Protein AF-A0A0M4GCL6-F1 (afdb_monomer_lite)

Structure (mmCIF, N/CA/C/O backbone):
data_AF-A0A0M4GCL6-F1
#
_entry.id   AF-A0A0M4GCL6-F1
#
loop_
_atom_site.group_PDB
_atom_site.id
_atom_site.type_symbol
_atom_site.label_atom_id
_atom_site.label_alt_id
_atom_site.label_comp_id
_atom_site.label_asym_id
_atom_site.label_entity_id
_atom_site.label_seq_id
_atom_site.pdbx_PDB_ins_code
_atom_site.Cartn_x
_atom_site.Cartn_y
_atom_site.Cartn_z
_atom_site.occupancy
_atom_site.B_iso_or_equiv
_atom_site.auth_seq_id
_atom_site.auth_comp_id
_atom_site.auth_asym_id
_atom_site.auth_atom_id
_atom_site.pdbx_PDB_model_num
ATOM 1 N N . MET A 1 1 ? 27.236 7.161 -42.965 1.00 60.97 1 MET A N 1
ATOM 2 C CA . MET A 1 1 ? 27.183 7.813 -41.631 1.00 60.97 1 MET A CA 1
ATOM 3 C C . MET A 1 1 ? 28.553 8.364 -41.264 1.00 60.97 1 MET A C 1
ATOM 5 O O . MET A 1 1 ? 29.516 7.602 -41.295 1.00 60.97 1 MET A O 1
ATOM 9 N N . LYS A 1 2 ? 28.649 9.659 -40.927 1.00 72.62 2 LYS A N 1
ATOM 10 C CA . LYS A 1 2 ? 29.895 10.272 -40.429 1.00 72.62 2 LYS A CA 1
ATOM 11 C C . LYS A 1 2 ? 30.319 9.579 -39.122 1.00 72.62 2 LYS A C 1
ATOM 13 O O . LYS A 1 2 ? 29.456 9.146 -38.360 1.00 72.62 2 LYS A O 1
ATOM 18 N N . ARG A 1 3 ? 31.630 9.441 -38.869 1.00 73.75 3 ARG A N 1
ATOM 19 C CA . ARG A 1 3 ? 32.168 8.749 -37.673 1.00 73.75 3 ARG A CA 1
ATOM 20 C C . ARG A 1 3 ? 31.562 9.296 -36.374 1.00 73.75 3 ARG A C 1
ATOM 22 O O 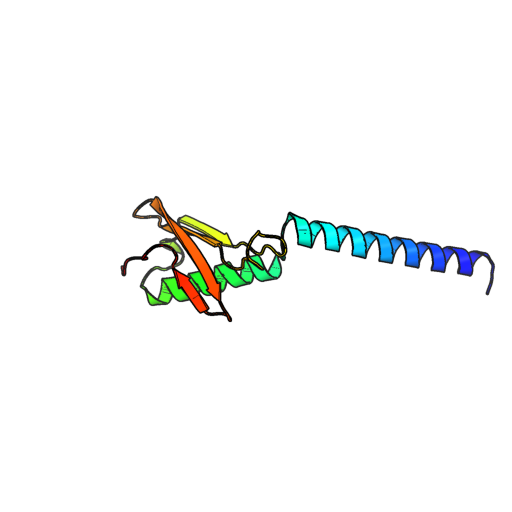. ARG A 1 3 ? 31.171 8.520 -35.515 1.00 73.75 3 ARG A O 1
ATOM 29 N N . THR A 1 4 ? 31.369 10.610 -36.299 1.00 75.44 4 THR A N 1
ATOM 30 C CA . THR A 1 4 ? 30.718 11.314 -35.183 1.00 75.44 4 THR A CA 1
ATOM 31 C C . THR A 1 4 ? 29.290 10.833 -34.901 1.00 75.44 4 THR A C 1
ATOM 33 O O . THR A 1 4 ? 28.931 10.630 -33.746 1.00 75.44 4 THR A O 1
ATOM 36 N N . SER A 1 5 ? 28.490 10.555 -35.933 1.00 78.06 5 SER A N 1
ATOM 37 C CA . SER A 1 5 ? 27.120 10.047 -35.775 1.00 78.06 5 SER A CA 1
ATOM 38 C C . SER A 1 5 ? 27.074 8.620 -35.216 1.00 78.06 5 SER A C 1
ATOM 40 O O . SER A 1 5 ? 26.125 8.273 -34.522 1.00 78.06 5 SER A O 1
ATOM 42 N N . LYS A 1 6 ? 28.095 7.791 -35.488 1.00 82.00 6 LYS A N 1
ATOM 43 C CA . LYS A 1 6 ? 28.184 6.428 -34.932 1.00 82.00 6 LYS A CA 1
ATOM 44 C C . LYS A 1 6 ? 28.443 6.455 -33.424 1.00 82.00 6 LYS A C 1
ATOM 46 O O . LYS A 1 6 ? 27.795 5.717 -32.690 1.00 82.00 6 LYS A O 1
ATOM 51 N N . TYR A 1 7 ? 29.335 7.335 -32.966 1.00 86.25 7 TYR A N 1
ATOM 52 C CA . TYR A 1 7 ? 29.619 7.500 -31.537 1.00 86.25 7 TYR A CA 1
ATOM 53 C C . TYR A 1 7 ? 28.421 8.066 -30.766 1.00 86.25 7 TYR A C 1
ATOM 55 O O . TYR A 1 7 ? 28.156 7.615 -29.658 1.00 86.25 7 TYR A O 1
ATOM 63 N N . LEU A 1 8 ? 27.653 8.985 -31.365 1.00 88.38 8 LEU A N 1
ATOM 64 C CA . LEU A 1 8 ? 26.437 9.525 -30.749 1.00 88.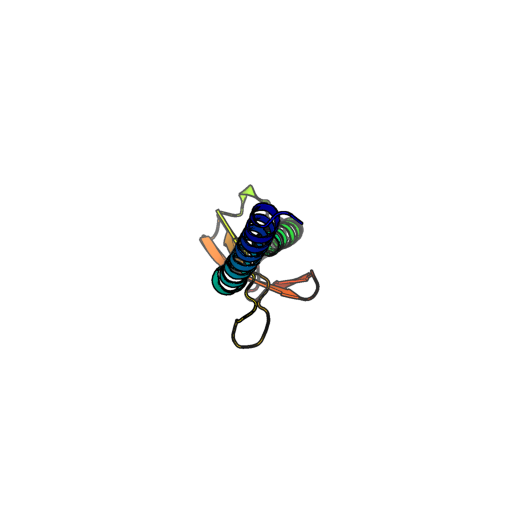38 8 LEU A CA 1
ATOM 65 C C . LEU A 1 8 ? 25.369 8.440 -30.523 1.00 88.38 8 LEU A C 1
ATOM 67 O O . LEU A 1 8 ? 24.777 8.368 -29.452 1.00 88.38 8 LEU A O 1
ATOM 71 N N . ILE A 1 9 ? 25.142 7.573 -31.515 1.00 89.31 9 ILE A N 1
ATOM 72 C CA . ILE A 1 9 ? 24.173 6.471 -31.398 1.00 89.31 9 ILE A CA 1
ATOM 73 C C . ILE A 1 9 ? 24.627 5.462 -30.341 1.00 89.31 9 ILE A C 1
ATOM 75 O O . ILE A 1 9 ? 23.816 5.022 -29.530 1.00 89.31 9 ILE A O 1
ATOM 79 N N . LEU A 1 10 ? 25.922 5.133 -30.309 1.00 90.50 10 LEU A N 1
ATOM 80 C CA . LEU A 1 10 ? 26.477 4.251 -29.285 1.00 90.50 10 LEU A CA 1
ATOM 81 C C . LEU A 1 10 ? 26.299 4.842 -27.877 1.00 90.50 10 LEU A C 1
ATOM 83 O O . LEU A 1 10 ? 25.876 4.133 -26.970 1.00 90.50 10 LEU A O 1
ATOM 87 N N . LEU A 1 11 ? 26.552 6.143 -27.709 1.00 90.06 11 LEU A N 1
ATOM 88 C CA . LEU A 1 11 ? 26.344 6.845 -26.442 1.00 90.06 11 LEU A CA 1
ATOM 89 C C . LEU A 1 11 ? 24.875 6.781 -25.999 1.00 90.06 11 LEU A C 1
ATOM 91 O O . LEU A 1 11 ? 24.597 6.459 -24.846 1.00 90.06 11 LEU A O 1
ATOM 95 N N . LEU A 1 12 ? 23.933 7.034 -26.912 1.00 90.56 12 LEU A N 1
ATOM 96 C CA . LEU A 1 12 ? 22.501 6.943 -26.618 1.00 90.56 12 LEU A CA 1
ATOM 97 C C . LEU A 1 12 ? 22.097 5.526 -26.190 1.00 90.56 12 LEU A C 1
ATOM 99 O O . LEU A 1 12 ? 21.371 5.379 -25.211 1.00 90.56 12 LEU A O 1
ATOM 103 N N . LEU A 1 13 ? 22.602 4.486 -26.858 1.00 90.88 13 LEU A N 1
ATOM 104 C CA . LEU A 1 13 ? 22.333 3.090 -26.490 1.00 90.88 13 LEU A CA 1
ATOM 105 C C . LEU A 1 13 ? 22.875 2.733 -25.101 1.00 90.88 13 LEU A C 1
ATOM 107 O O . LEU A 1 13 ? 22.195 2.041 -24.341 1.00 90.88 13 LEU A O 1
ATOM 111 N N . ILE A 1 14 ? 24.062 3.236 -24.747 1.00 90.56 14 ILE A N 1
ATOM 112 C CA . ILE A 1 14 ? 24.646 3.044 -23.413 1.00 90.56 14 ILE A CA 1
ATOM 113 C C . ILE A 1 14 ? 23.774 3.733 -22.358 1.00 90.56 14 ILE A C 1
ATOM 115 O O . ILE A 1 14 ? 23.411 3.103 -21.369 1.00 90.56 14 ILE A O 1
ATOM 119 N N . ILE A 1 15 ? 23.369 4.987 -22.589 1.00 91.31 15 ILE A N 1
ATOM 120 C CA . ILE A 1 15 ? 22.504 5.734 -21.661 1.00 91.31 15 ILE A CA 1
ATOM 121 C C . ILE A 1 15 ? 21.160 5.018 -21.465 1.00 91.31 15 ILE A C 1
ATOM 123 O O . ILE A 1 15 ? 20.710 4.860 -20.330 1.00 91.31 15 ILE A O 1
ATOM 127 N N . PHE A 1 16 ? 20.530 4.552 -22.548 1.00 85.81 16 PHE A N 1
ATOM 128 C CA . PHE A 1 16 ? 19.273 3.802 -22.468 1.00 85.81 16 PHE A CA 1
ATOM 129 C C . PHE A 1 16 ? 19.427 2.496 -21.679 1.00 85.81 16 PHE A C 1
ATOM 131 O O . PHE A 1 16 ? 18.594 2.202 -20.824 1.00 85.81 16 PHE A O 1
ATOM 138 N N . SER A 1 17 ? 20.508 1.751 -21.918 1.00 87.31 17 SER A N 1
ATOM 139 C CA . SER A 1 17 ? 20.791 0.491 -21.216 1.00 87.31 17 SER A CA 1
ATOM 140 C C . SER A 1 17 ? 21.027 0.711 -19.720 1.00 87.31 17 SER A C 1
ATOM 142 O O . SER A 1 17 ? 20.427 0.028 -18.893 1.00 87.31 17 SER A O 1
ATOM 144 N N . VAL A 1 18 ? 21.838 1.712 -19.360 1.00 86.94 18 VAL A N 1
ATOM 145 C CA . VAL A 1 18 ? 22.114 2.066 -17.958 1.00 86.94 18 VAL A CA 1
ATOM 146 C C . VAL A 1 18 ? 20.836 2.509 -17.250 1.00 86.94 18 VAL A C 1
ATOM 148 O O . VAL A 1 18 ? 20.570 2.071 -16.134 1.00 86.94 18 VAL A O 1
ATOM 151 N N . ARG A 1 19 ? 19.998 3.320 -17.904 1.00 84.12 19 ARG A N 1
ATOM 152 C CA . ARG A 1 19 ? 18.715 3.746 -17.335 1.00 84.12 19 ARG A CA 1
ATOM 153 C C . ARG A 1 19 ? 17.768 2.568 -17.099 1.00 84.12 19 ARG A C 1
ATOM 155 O O . ARG A 1 19 ? 17.127 2.516 -16.054 1.00 84.12 19 ARG A O 1
ATOM 162 N N . GLY A 1 20 ? 17.688 1.627 -18.041 1.00 77.44 20 GLY A N 1
ATOM 163 C CA . GLY A 1 20 ? 16.903 0.402 -17.873 1.00 77.44 20 GLY A CA 1
ATOM 164 C C . GLY A 1 20 ? 17.394 -0.446 -16.698 1.00 77.44 20 GLY A C 1
ATOM 165 O O . GLY A 1 20 ? 16.587 -0.928 -15.905 1.00 77.44 20 GLY A O 1
ATOM 166 N N . PHE A 1 21 ? 18.712 -0.565 -16.536 1.00 78.19 21 PHE A N 1
ATOM 167 C CA . PHE A 1 21 ? 19.324 -1.291 -15.424 1.00 78.19 21 PHE A CA 1
ATOM 168 C C . PHE A 1 21 ? 19.039 -0.640 -14.061 1.00 78.19 21 PHE A C 1
ATOM 170 O O . PHE A 1 21 ? 18.611 -1.332 -13.143 1.00 78.19 21 PHE A O 1
ATOM 177 N N . ILE A 1 22 ? 19.188 0.686 -13.941 1.00 79.69 22 ILE A N 1
ATOM 178 C CA . ILE A 1 22 ? 18.879 1.422 -12.699 1.00 79.69 22 ILE A CA 1
ATOM 179 C C . ILE A 1 22 ? 17.414 1.230 -12.306 1.00 79.69 22 ILE A C 1
ATOM 181 O O . ILE A 1 22 ? 17.136 0.884 -11.164 1.00 79.69 22 ILE A O 1
ATOM 185 N N . LEU A 1 23 ? 16.487 1.380 -13.258 1.00 73.06 23 LEU A N 1
ATOM 186 C CA . LEU A 1 23 ? 15.067 1.140 -12.998 1.00 73.06 23 LEU A CA 1
ATOM 187 C C . LEU A 1 23 ? 14.822 -0.294 -12.523 1.00 73.06 23 LEU A C 1
ATOM 189 O O . LEU A 1 23 ? 14.038 -0.504 -11.609 1.00 73.06 23 LEU A O 1
ATOM 193 N N . SER A 1 24 ? 15.502 -1.276 -13.117 1.00 71.50 24 SER A N 1
ATOM 194 C CA . SER A 1 24 ? 15.365 -2.685 -12.728 1.00 71.50 24 SER A CA 1
ATOM 195 C C . SER A 1 24 ? 15.791 -2.911 -11.274 1.00 71.50 24 SER A C 1
ATOM 197 O O . SER A 1 24 ? 15.054 -3.538 -10.522 1.00 71.50 24 SER A O 1
ATOM 199 N N . ILE A 1 25 ? 16.922 -2.325 -10.866 1.00 72.94 25 ILE A N 1
ATOM 200 C CA . ILE A 1 25 ? 17.393 -2.348 -9.475 1.00 72.94 25 ILE A CA 1
ATOM 201 C C . ILE A 1 25 ? 16.391 -1.642 -8.556 1.00 72.94 25 ILE A C 1
ATOM 203 O O . ILE A 1 25 ? 16.013 -2.192 -7.528 1.00 72.94 25 ILE A O 1
ATOM 207 N N . GLU A 1 26 ? 15.913 -0.449 -8.914 1.00 67.31 26 GLU A N 1
ATOM 208 C CA . GLU A 1 26 ? 14.914 0.260 -8.105 1.00 67.31 26 GLU A CA 1
ATOM 209 C C . GLU A 1 26 ? 13.636 -0.569 -7.920 1.00 67.31 26 GLU A C 1
ATOM 211 O O . GLU A 1 26 ? 13.133 -0.670 -6.805 1.00 67.31 26 GLU A O 1
ATOM 216 N N . TYR A 1 27 ? 13.145 -1.226 -8.974 1.00 68.06 27 TYR A N 1
ATOM 217 C CA . TYR A 1 27 ? 11.991 -2.122 -8.884 1.00 68.06 27 TYR A CA 1
ATOM 218 C C . TYR A 1 27 ? 12.247 -3.343 -7.998 1.00 68.06 27 TYR A C 1
ATOM 220 O O . TYR A 1 27 ? 11.329 -3.808 -7.321 1.00 68.06 27 TYR A O 1
ATOM 228 N N . GLU A 1 28 ? 13.469 -3.868 -8.010 1.00 66.75 28 GLU A N 1
ATOM 229 C CA . GLU A 1 28 ? 13.856 -5.044 -7.235 1.00 66.75 28 GLU A CA 1
ATOM 230 C C . GLU A 1 28 ? 14.024 -4.728 -5.741 1.00 66.75 28 GLU A C 1
ATOM 232 O O . GLU A 1 28 ? 13.572 -5.505 -4.903 1.00 66.75 28 GLU A O 1
ATOM 237 N N . PHE A 1 29 ? 14.604 -3.571 -5.399 1.00 64.88 29 PHE A N 1
ATOM 238 C CA . PHE A 1 29 ? 14.880 -3.184 -4.008 1.00 64.88 29 PHE A CA 1
ATOM 239 C C . PHE A 1 29 ? 13.780 -2.333 -3.358 1.00 64.88 29 PHE A C 1
ATOM 241 O O . PHE A 1 29 ? 13.543 -2.457 -2.157 1.00 64.88 29 PHE A O 1
ATOM 248 N N . HIS A 1 30 ? 13.108 -1.467 -4.120 1.00 67.06 30 HIS A N 1
ATOM 249 C CA . HIS A 1 30 ? 12.102 -0.523 -3.610 1.00 67.06 30 HIS A CA 1
ATOM 250 C C . HIS A 1 30 ? 10.675 -0.842 -4.063 1.00 67.06 30 HIS A C 1
ATOM 252 O O . HIS A 1 30 ? 9.726 -0.195 -3.612 1.00 67.06 30 HIS A O 1
ATOM 258 N N . GLY A 1 31 ? 10.504 -1.852 -4.916 1.00 75.12 31 GLY A N 1
ATOM 259 C CA . GLY A 1 31 ? 9.200 -2.236 -5.430 1.00 75.12 31 GLY A CA 1
ATOM 260 C C . GLY A 1 31 ? 8.692 -1.326 -6.543 1.00 75.12 31 GLY A C 1
ATOM 261 O O . GLY A 1 31 ? 9.387 -0.454 -7.058 1.00 75.12 31 GLY A O 1
ATOM 262 N N . ASN A 1 32 ? 7.437 -1.534 -6.943 1.00 82.69 32 ASN A N 1
ATOM 263 C CA . ASN A 1 32 ? 6.787 -0.690 -7.940 1.00 82.69 32 ASN A CA 1
ATOM 264 C C . ASN A 1 32 ? 6.021 0.453 -7.246 1.00 82.69 32 ASN A C 1
ATOM 266 O O . ASN A 1 32 ? 4.966 0.183 -6.668 1.00 82.69 32 ASN A O 1
ATOM 270 N N . PRO A 1 33 ? 6.463 1.724 -7.342 1.00 82.94 33 PRO A N 1
ATOM 271 C CA . PRO A 1 33 ? 5.834 2.838 -6.626 1.00 82.94 33 PRO A CA 1
ATOM 272 C C . PRO A 1 33 ? 4.387 3.087 -7.062 1.00 82.94 33 PRO A C 1
ATOM 274 O O . PRO A 1 33 ? 3.557 3.507 -6.259 1.00 82.94 33 PRO A O 1
ATOM 277 N N . LYS A 1 34 ? 4.058 2.801 -8.329 1.00 86.38 34 LYS A N 1
ATOM 278 C CA . LYS A 1 34 ? 2.682 2.897 -8.821 1.00 86.38 34 LYS A CA 1
ATOM 279 C C . LYS A 1 34 ? 1.800 1.846 -8.152 1.00 86.38 34 LYS A C 1
ATOM 281 O O . LYS A 1 34 ? 0.698 2.170 -7.733 1.00 86.38 34 LYS A O 1
ATOM 286 N N . LYS A 1 35 ? 2.301 0.615 -8.025 1.00 88.00 35 LYS A N 1
ATOM 287 C CA . LYS A 1 35 ? 1.580 -0.461 -7.337 1.00 88.00 35 LYS A CA 1
ATOM 288 C C . LYS A 1 35 ? 1.462 -0.203 -5.840 1.00 88.00 35 LYS A C 1
ATOM 290 O O . LYS A 1 35 ? 0.397 -0.419 -5.298 1.00 88.00 35 LYS A O 1
ATOM 295 N N . ILE A 1 36 ? 2.502 0.321 -5.194 1.00 90.31 36 ILE A N 1
ATOM 296 C CA . ILE A 1 36 ? 2.455 0.706 -3.775 1.00 90.31 36 ILE A CA 1
ATOM 297 C C . ILE A 1 36 ? 1.317 1.704 -3.513 1.00 90.31 36 ILE A C 1
ATOM 299 O O . ILE A 1 36 ? 0.499 1.486 -2.626 1.00 90.31 36 ILE A O 1
ATOM 303 N N . LYS A 1 37 ? 1.191 2.753 -4.332 1.00 91.75 37 LYS A N 1
ATOM 304 C CA . LYS A 1 37 ? 0.067 3.695 -4.201 1.00 91.75 37 LYS A CA 1
ATOM 305 C C . LYS A 1 37 ? -1.284 3.052 -4.500 1.00 91.75 37 LYS A C 1
ATOM 307 O O . LYS A 1 37 ? -2.248 3.293 -3.787 1.00 91.75 37 LYS A O 1
ATOM 312 N N . GLU A 1 38 ? -1.342 2.210 -5.529 1.00 92.81 38 GLU A N 1
ATOM 313 C CA . GLU A 1 38 ? -2.550 1.456 -5.875 1.00 92.81 38 GLU A CA 1
ATOM 314 C C . GLU A 1 38 ? -3.010 0.576 -4.700 1.00 92.81 38 GLU A C 1
ATOM 316 O O . GLU A 1 38 ? -4.205 0.531 -4.419 1.00 92.81 38 GLU A O 1
ATOM 321 N N . SER A 1 39 ? -2.089 -0.055 -3.957 1.00 93.62 39 SER A N 1
ATOM 322 C CA . SER A 1 39 ? -2.470 -0.826 -2.768 1.00 93.62 39 SER A CA 1
ATOM 323 C C . SER A 1 39 ? -3.055 0.026 -1.655 1.00 93.62 39 SER A C 1
ATOM 325 O O . SER A 1 39 ? -4.048 -0.369 -1.049 1.00 93.62 39 SER A O 1
ATOM 327 N N . GLU A 1 40 ? -2.474 1.201 -1.415 1.00 94.88 40 GLU A N 1
ATOM 328 C CA . GLU A 1 40 ? -2.953 2.121 -0.383 1.00 94.88 40 GLU A CA 1
ATOM 329 C C . GLU A 1 40 ? -4.367 2.612 -0.708 1.00 94.88 40 GLU A C 1
ATOM 331 O O . GLU A 1 40 ? -5.234 2.621 0.160 1.00 94.88 40 GLU A O 1
ATOM 336 N N . GLU A 1 41 ? -4.629 2.968 -1.967 1.00 95.25 41 GLU A N 1
ATOM 337 C CA . GLU A 1 41 ? -5.952 3.412 -2.416 1.00 95.25 41 GLU A CA 1
ATOM 338 C C . GLU A 1 41 ? -7.012 2.311 -2.301 1.00 95.25 41 GLU A C 1
ATOM 340 O O . GLU A 1 41 ? -8.121 2.581 -1.835 1.00 95.25 41 GLU A O 1
ATOM 345 N N . ILE A 1 42 ? -6.672 1.072 -2.677 1.00 95.31 42 ILE A N 1
ATOM 346 C CA . ILE A 1 42 ? -7.576 -0.078 -2.535 1.00 95.31 42 ILE A CA 1
ATOM 347 C C . ILE A 1 42 ? -7.899 -0.320 -1.058 1.00 95.31 42 ILE A C 1
ATOM 349 O O . ILE A 1 42 ? -9.065 -0.498 -0.710 1.00 95.31 42 ILE A O 1
ATOM 353 N N . MET A 1 43 ? -6.889 -0.289 -0.187 1.00 95.38 43 MET A N 1
ATOM 354 C CA . MET A 1 43 ? -7.094 -0.492 1.245 1.00 95.38 43 MET A CA 1
ATOM 355 C C . MET A 1 43 ? -7.931 0.626 1.868 1.00 95.38 43 MET A C 1
ATOM 357 O O . MET A 1 43 ? -8.823 0.343 2.658 1.00 95.38 43 MET A O 1
ATOM 361 N N . ILE A 1 44 ? -7.709 1.887 1.485 1.00 95.25 44 ILE A N 1
ATOM 362 C CA . ILE A 1 44 ? -8.544 3.008 1.941 1.00 95.25 44 ILE A CA 1
ATOM 363 C C . ILE A 1 44 ? -10.002 2.789 1.530 1.00 95.25 44 ILE A C 1
ATOM 365 O O . ILE A 1 44 ? -10.890 2.928 2.361 1.00 95.25 44 ILE A O 1
ATOM 369 N N . SER A 1 45 ? -10.256 2.389 0.280 1.00 95.50 45 SER A N 1
ATOM 370 C CA . SER A 1 45 ? -11.622 2.100 -0.173 1.00 95.50 45 SER A CA 1
ATOM 371 C C . SER A 1 45 ? -12.263 0.933 0.587 1.00 95.50 45 SER A C 1
ATOM 373 O O . SER A 1 45 ? -13.481 0.915 0.759 1.00 95.50 45 SER A O 1
ATOM 375 N N . HIS A 1 46 ? -11.469 -0.051 1.011 1.00 95.06 46 HIS A N 1
ATOM 376 C CA . HIS A 1 46 ? -11.934 -1.163 1.839 1.00 95.06 46 HIS A CA 1
ATOM 377 C C . HIS A 1 46 ? -12.262 -0.707 3.264 1.00 95.06 46 HIS A C 1
ATOM 379 O O . HIS A 1 46 ? -13.320 -1.045 3.788 1.00 95.06 46 HIS A O 1
ATOM 385 N N . LEU A 1 47 ? -11.413 0.128 3.863 1.00 94.56 47 LEU A N 1
ATOM 386 C CA . LEU A 1 47 ? -11.649 0.736 5.175 1.00 94.56 47 LEU A CA 1
ATOM 387 C C . LEU A 1 47 ? -12.881 1.646 5.185 1.00 94.56 47 LEU A C 1
ATOM 389 O O . LEU A 1 47 ? -13.679 1.563 6.119 1.00 94.56 47 LEU A O 1
ATOM 393 N N . ASP A 1 48 ? -13.099 2.417 4.116 1.00 95.06 48 ASP A N 1
ATOM 394 C CA . ASP A 1 48 ? -14.306 3.232 3.945 1.00 95.06 48 ASP A CA 1
ATOM 395 C C . ASP A 1 48 ? -15.570 2.349 3.999 1.00 95.06 48 ASP A C 1
ATOM 397 O O . ASP A 1 48 ? -16.575 2.734 4.596 1.00 95.06 48 ASP A O 1
ATOM 401 N N . SER A 1 49 ? -15.519 1.128 3.444 1.00 94.31 49 SER A N 1
ATOM 402 C CA . SER A 1 49 ? -16.638 0.173 3.513 1.00 94.31 49 SER A CA 1
ATOM 403 C C . SER A 1 49 ? -16.890 -0.390 4.919 1.00 94.31 49 SER A C 1
ATOM 405 O O . SER A 1 49 ? -18.012 -0.800 5.210 1.00 94.31 49 SER A O 1
ATOM 407 N N . LYS A 1 50 ? -15.879 -0.348 5.798 1.00 93.00 50 LYS A N 1
ATOM 408 C CA . LYS A 1 50 ? -15.959 -0.696 7.228 1.00 93.00 50 LYS A CA 1
ATOM 409 C C . LYS A 1 50 ? -16.276 0.505 8.132 1.00 93.00 50 LYS A C 1
ATOM 411 O O . LYS A 1 50 ? -16.280 0.373 9.353 1.00 93.00 50 LYS A O 1
ATOM 416 N N . GLY A 1 51 ? -16.531 1.679 7.548 1.00 94.88 51 GLY A N 1
ATOM 417 C CA . GLY A 1 51 ? -16.871 2.902 8.279 1.00 94.88 51 GLY A CA 1
ATOM 418 C C . GLY A 1 51 ? -15.675 3.745 8.734 1.00 94.88 51 GLY A C 1
ATOM 419 O O . GLY A 1 51 ? -15.881 4.782 9.368 1.00 94.88 51 GLY A O 1
ATOM 420 N N . TYR A 1 52 ? -14.442 3.358 8.396 1.00 94.69 52 TYR A N 1
ATOM 421 C CA . TYR A 1 52 ? -13.248 4.158 8.675 1.00 94.69 52 TYR A CA 1
ATOM 422 C C . TYR A 1 52 ? -12.950 5.089 7.510 1.00 94.69 52 TYR A C 1
ATOM 424 O O . TYR A 1 52 ? -12.642 4.636 6.413 1.00 94.69 52 TYR A O 1
ATOM 432 N N . GLY A 1 53 ? -12.973 6.394 7.761 1.00 93.88 53 GLY A N 1
ATOM 433 C CA . GLY A 1 53 ? -12.534 7.377 6.779 1.00 93.88 53 GLY A CA 1
ATOM 434 C C . GLY A 1 53 ? -11.022 7.591 6.821 1.00 93.88 53 GLY A C 1
ATOM 435 O O . GLY A 1 53 ? -10.344 7.269 7.795 1.00 9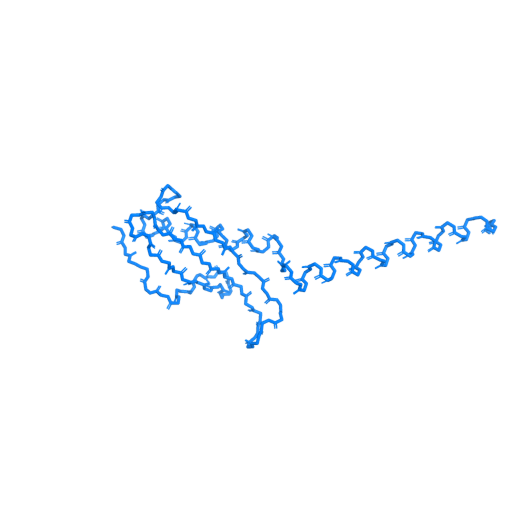3.88 53 GLY A O 1
ATOM 436 N N . ARG A 1 54 ? -10.478 8.283 5.813 1.00 92.69 54 ARG A N 1
ATOM 437 C CA . ARG A 1 54 ? -9.056 8.698 5.795 1.00 92.69 54 ARG A CA 1
ATOM 438 C C . ARG A 1 54 ? -8.587 9.424 7.064 1.00 92.69 54 ARG A C 1
ATOM 440 O O . ARG A 1 54 ? -7.413 9.344 7.398 1.00 92.69 54 ARG A O 1
ATOM 447 N N . GLY A 1 55 ? -9.474 10.152 7.747 1.00 93.81 55 GLY A N 1
ATOM 448 C CA . GLY A 1 55 ? -9.147 10.862 8.991 1.00 93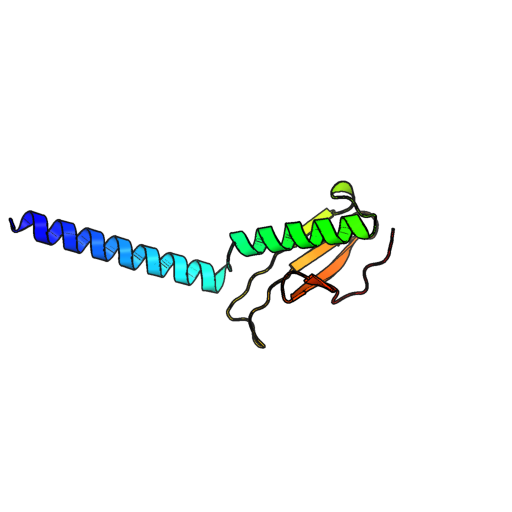.81 55 GLY A CA 1
ATOM 449 C C . GLY A 1 55 ? -8.916 9.949 10.201 1.00 93.81 55 GLY A C 1
ATOM 450 O O . GLY A 1 55 ? -8.279 10.382 11.164 1.00 93.81 55 GLY A O 1
ATOM 451 N N . ASP A 1 56 ? -9.400 8.707 10.129 1.00 94.44 56 ASP A N 1
ATOM 452 C CA . ASP A 1 56 ? -9.243 7.674 11.156 1.00 94.44 56 ASP A CA 1
ATOM 453 C C . ASP A 1 56 ? -7.947 6.870 10.966 1.00 94.44 56 ASP A C 1
ATOM 455 O O . ASP A 1 56 ? -7.545 6.114 11.846 1.00 94.44 56 ASP A O 1
ATOM 459 N N . ILE A 1 57 ? -7.268 7.038 9.829 1.00 95.12 57 ILE A N 1
ATOM 460 C CA . ILE A 1 57 ? -6.020 6.352 9.502 1.00 95.12 57 ILE A CA 1
ATOM 461 C C . ILE A 1 57 ? -4.859 7.266 9.891 1.00 95.12 57 ILE A C 1
ATOM 463 O O . ILE A 1 57 ? -4.691 8.355 9.341 1.00 95.12 57 ILE A O 1
ATOM 467 N N . LEU A 1 58 ? -4.036 6.824 10.839 1.00 95.50 58 LEU A N 1
ATOM 468 C CA . LEU A 1 58 ? -2.840 7.554 11.252 1.00 95.50 58 LEU A CA 1
ATOM 469 C C . LEU A 1 58 ? -1.737 7.455 10.194 1.00 95.50 58 LEU A C 1
ATOM 471 O O . LEU A 1 58 ? -1.087 8.446 9.864 1.00 95.50 58 LEU A O 1
ATOM 475 N N . ALA A 1 59 ? -1.515 6.247 9.683 1.00 95.25 59 ALA A N 1
ATOM 476 C CA . ALA A 1 59 ? -0.519 5.964 8.663 1.00 95.25 59 ALA A CA 1
ATOM 477 C C . ALA A 1 59 ? -0.965 4.771 7.820 1.00 95.25 59 ALA A C 1
ATOM 479 O O . ALA A 1 59 ? -1.569 3.838 8.338 1.00 95.25 59 ALA A O 1
ATOM 480 N N . ILE A 1 60 ? -0.626 4.785 6.536 1.00 95.25 60 ILE A N 1
ATOM 481 C CA . ILE A 1 60 ? -0.768 3.647 5.632 1.00 95.25 60 ILE A CA 1
ATOM 482 C C . ILE A 1 60 ? 0.495 3.550 4.782 1.00 95.25 60 ILE A C 1
ATOM 484 O O . ILE A 1 60 ? 1.052 4.571 4.377 1.00 95.25 60 ILE A O 1
ATOM 488 N N . LYS A 1 61 ? 0.972 2.329 4.560 1.00 93.62 61 LYS A N 1
ATOM 489 C CA . LYS A 1 61 ? 2.167 2.053 3.772 1.00 93.62 61 LYS A CA 1
ATOM 490 C C . LYS A 1 61 ? 1.936 0.833 2.896 1.00 93.62 61 LYS A C 1
ATOM 492 O O . LYS A 1 61 ? 1.880 -0.293 3.386 1.00 93.62 61 LYS A O 1
ATOM 497 N N . GLY A 1 62 ? 1.839 1.062 1.594 1.00 90.50 62 GLY A N 1
ATOM 498 C CA . GLY A 1 62 ? 1.781 -0.002 0.604 1.00 90.50 62 GLY A CA 1
ATOM 499 C C . GLY A 1 62 ? 3.139 -0.675 0.419 1.00 90.50 62 GLY A C 1
ATOM 500 O O . GLY A 1 62 ? 4.206 -0.075 0.586 1.00 90.50 62 GLY A O 1
ATOM 501 N N . ILE A 1 63 ? 3.103 -1.946 0.048 1.00 88.31 63 ILE A N 1
ATOM 502 C CA . ILE A 1 63 ? 4.270 -2.767 -0.246 1.00 88.31 63 ILE A CA 1
ATOM 503 C C . ILE A 1 63 ? 4.006 -3.511 -1.550 1.00 88.31 63 ILE A C 1
ATOM 505 O O . ILE A 1 63 ? 2.967 -4.140 -1.755 1.00 88.31 63 ILE A O 1
ATOM 509 N N . TYR A 1 64 ? 4.997 -3.465 -2.433 1.00 84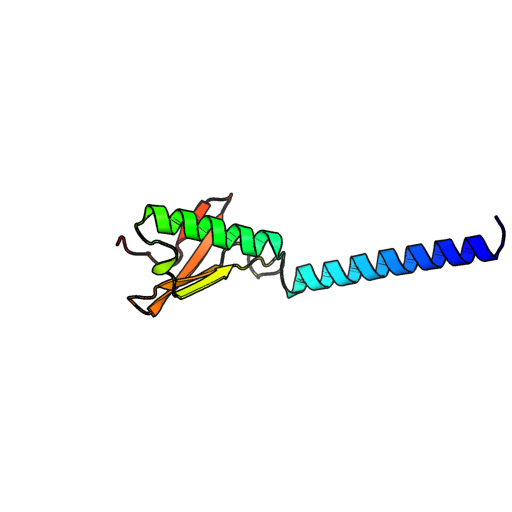.00 64 TYR A N 1
ATOM 510 C CA . TYR A 1 64 ? 5.027 -4.283 -3.631 1.00 84.00 64 TYR A CA 1
ATOM 511 C C . TYR A 1 64 ? 6.417 -4.889 -3.771 1.00 84.00 64 TYR A C 1
ATOM 513 O O . TYR A 1 64 ? 7.354 -4.184 -4.129 1.00 84.00 64 TYR A O 1
ATOM 521 N N . ASN A 1 65 ? 6.570 -6.179 -3.486 1.00 76.19 65 ASN A N 1
ATOM 522 C CA . ASN A 1 65 ? 7.857 -6.860 -3.560 1.00 76.19 65 ASN A CA 1
ATOM 523 C C . ASN A 1 65 ? 7.797 -8.049 -4.531 1.00 76.19 65 ASN A C 1
ATOM 525 O O . ASN A 1 65 ? 7.013 -8.982 -4.350 1.00 76.19 65 ASN A O 1
ATOM 529 N N . PHE A 1 66 ? 8.648 -8.015 -5.561 1.00 66.75 66 PHE A N 1
ATOM 530 C CA . PHE A 1 66 ? 8.775 -9.078 -6.559 1.00 66.75 66 PHE A CA 1
ATOM 531 C C . PHE A 1 66 ? 9.584 -10.289 -6.070 1.00 66.75 66 PHE A C 1
ATOM 533 O O . PHE A 1 66 ? 9.406 -11.377 -6.615 1.00 66.75 66 PHE A O 1
ATOM 540 N N . THR A 1 67 ? 10.461 -10.106 -5.080 1.00 65.88 67 THR A N 1
ATOM 541 C CA . THR A 1 67 ? 11.487 -11.075 -4.657 1.00 65.88 67 THR A CA 1
ATOM 542 C C . THR A 1 67 ? 11.244 -11.654 -3.263 1.00 65.88 67 THR A C 1
ATOM 544 O O . THR A 1 67 ? 12.090 -12.376 -2.736 1.00 65.88 67 THR A O 1
ATOM 547 N N . ALA A 1 68 ? 10.089 -11.374 -2.653 1.00 63.78 68 ALA A N 1
ATOM 548 C CA . ALA A 1 68 ? 9.758 -11.918 -1.343 1.00 63.78 68 ALA A CA 1
ATOM 549 C C . ALA A 1 68 ? 9.730 -13.469 -1.367 1.00 63.78 68 ALA A C 1
ATOM 551 O O . ALA A 1 68 ? 9.174 -14.066 -2.298 1.00 63.78 68 ALA A O 1
ATOM 552 N N . PRO A 1 69 ? 10.301 -14.148 -0.350 1.00 56.97 69 PRO A N 1
ATOM 553 C CA . PRO A 1 69 ? 10.198 -15.600 -0.225 1.00 56.97 69 PRO A CA 1
ATOM 554 C C . PRO A 1 69 ? 8.721 -16.011 -0.149 1.00 56.97 69 PRO A C 1
ATOM 556 O O . PRO A 1 69 ? 7.992 -15.519 0.710 1.00 56.97 69 PRO A O 1
ATOM 559 N N . GLY A 1 70 ? 8.274 -16.887 -1.053 1.00 62.38 70 GLY A N 1
ATOM 560 C CA . GLY A 1 70 ? 6.873 -17.333 -1.135 1.00 62.38 70 GLY A CA 1
ATOM 561 C C . GLY A 1 70 ? 6.041 -16.699 -2.258 1.00 62.38 70 GLY A C 1
ATOM 562 O O . GLY A 1 70 ? 4.916 -17.132 -2.480 1.00 62.38 70 GLY A O 1
ATOM 563 N N . GLY A 1 71 ? 6.591 -15.744 -3.017 1.00 65.56 71 GLY A N 1
ATOM 564 C CA . GLY A 1 71 ? 5.940 -15.166 -4.198 1.00 65.56 71 GLY A CA 1
ATOM 565 C C . GLY A 1 71 ? 5.848 -13.643 -4.153 1.00 65.56 71 GLY A C 1
ATOM 566 O O . GLY A 1 71 ? 6.338 -12.996 -3.231 1.00 65.56 71 GLY A O 1
ATOM 567 N N . ARG A 1 72 ? 5.227 -13.051 -5.182 1.00 70.31 72 ARG A N 1
ATOM 568 C CA . ARG A 1 72 ? 5.038 -11.594 -5.257 1.00 70.31 72 ARG A CA 1
ATOM 569 C C . ARG A 1 72 ? 4.153 -11.145 -4.094 1.00 70.31 72 ARG A C 1
ATOM 571 O O . ARG A 1 72 ? 2.976 -11.489 -4.075 1.00 70.31 72 ARG A O 1
ATOM 578 N N . LYS A 1 73 ? 4.701 -10.355 -3.170 1.00 76.75 73 LYS A N 1
ATOM 579 C CA . LYS A 1 73 ? 3.922 -9.730 -2.098 1.00 76.75 73 LYS A CA 1
ATOM 580 C C . LYS A 1 73 ? 3.370 -8.402 -2.587 1.00 76.75 73 LYS A C 1
ATOM 582 O O . LYS A 1 73 ? 4.133 -7.512 -2.963 1.00 76.75 73 LYS A O 1
ATOM 587 N N . TYR A 1 74 ? 2.051 -8.284 -2.585 1.00 89.62 74 TYR A N 1
ATOM 588 C CA . TYR A 1 74 ? 1.332 -7.058 -2.893 1.00 89.62 74 TYR A CA 1
ATOM 589 C C . TYR A 1 74 ? 0.359 -6.799 -1.751 1.00 89.62 74 TYR A C 1
ATOM 591 O O . TYR A 1 74 ? -0.398 -7.699 -1.419 1.00 89.62 74 TYR A O 1
ATOM 599 N N . GLY A 1 75 ? 0.404 -5.630 -1.121 1.00 92.50 75 GLY A N 1
ATOM 600 C CA . GLY A 1 75 ? -0.366 -5.370 0.093 1.00 92.50 75 GLY A CA 1
ATOM 601 C C . GLY A 1 75 ? 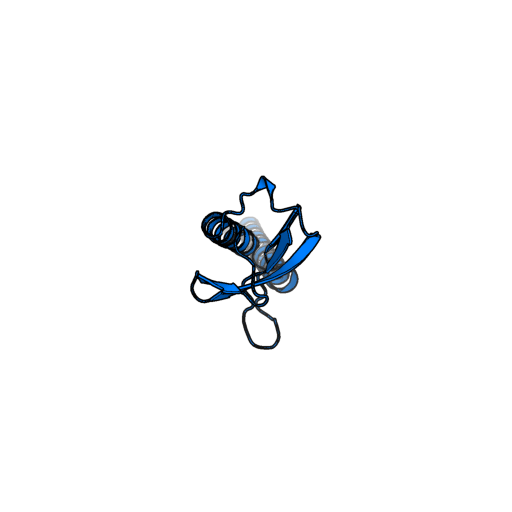0.208 -4.193 0.856 1.00 92.50 75 GLY A C 1
ATOM 602 O O . GLY A 1 75 ? 0.675 -3.237 0.241 1.00 92.50 75 GLY A O 1
ATOM 603 N N . GLY A 1 76 ? 0.231 -4.280 2.177 1.00 93.00 76 GLY A N 1
ATOM 604 C CA . GLY A 1 76 ? 0.844 -3.264 3.012 1.00 93.00 76 GLY A CA 1
ATOM 605 C C . GLY A 1 76 ? 0.400 -3.362 4.457 1.00 93.00 76 GLY A C 1
ATOM 606 O O . GLY A 1 76 ? -0.063 -4.401 4.921 1.00 93.00 76 GLY A O 1
ATOM 607 N N . SER A 1 77 ? 0.533 -2.246 5.154 1.00 94.62 77 SER A N 1
ATOM 608 C CA . SER A 1 77 ? 0.050 -2.106 6.517 1.00 94.62 77 SER A CA 1
ATOM 609 C C . SER A 1 77 ? -0.466 -0.709 6.794 1.00 94.62 77 SER A C 1
ATOM 611 O O . SER A 1 77 ? -0.173 0.243 6.061 1.00 94.62 77 SER A O 1
ATOM 613 N N . PHE A 1 78 ? -1.276 -0.584 7.836 1.00 95.81 78 PHE A N 1
ATOM 614 C CA . PHE A 1 78 ? -1.812 0.693 8.280 1.00 95.81 78 PHE A CA 1
ATOM 615 C C . PHE A 1 78 ? -1.983 0.718 9.798 1.00 95.81 78 PHE A C 1
ATOM 617 O O . PHE A 1 78 ? -1.926 -0.312 10.466 1.00 95.81 78 PHE A O 1
ATOM 624 N N . VAL A 1 79 ? -2.161 1.923 10.331 1.00 96.06 79 VAL A N 1
ATOM 625 C CA . VAL A 1 79 ? -2.390 2.171 11.753 1.00 96.06 79 VAL A CA 1
ATOM 626 C C . VAL A 1 79 ? -3.650 3.002 11.904 1.00 96.06 79 VAL A C 1
ATOM 628 O O . VAL A 1 79 ? -3.768 4.062 11.279 1.00 96.06 79 VAL A O 1
ATOM 631 N N . LEU A 1 80 ? -4.577 2.542 12.741 1.00 95.19 80 LEU A N 1
ATOM 632 C CA . LEU A 1 80 ? -5.759 3.321 13.102 1.00 95.19 80 LEU A CA 1
ATOM 633 C C . LEU A 1 80 ? -5.409 4.347 14.177 1.00 95.19 80 LEU A C 1
ATOM 635 O O . LEU A 1 80 ? -4.639 4.087 15.095 1.00 95.19 80 LEU A O 1
ATOM 639 N N . LYS A 1 81 ? -5.980 5.541 14.067 1.00 94.06 81 LYS A N 1
ATOM 640 C CA . LYS A 1 81 ? -5.680 6.673 14.944 1.00 94.06 81 LYS A CA 1
ATOM 641 C C . LYS A 1 81 ? -6.248 6.502 16.352 1.00 94.06 81 LYS A C 1
ATOM 643 O O . LYS A 1 81 ? -5.606 6.934 17.304 1.00 94.06 81 LYS A O 1
ATOM 648 N N . ASP A 1 82 ? -7.420 5.882 16.467 1.00 90.31 82 ASP A N 1
ATOM 649 C CA . ASP A 1 82 ? -8.130 5.743 17.742 1.00 90.31 82 ASP A CA 1
ATOM 650 C C . ASP A 1 82 ? -7.508 4.658 18.629 1.00 90.31 82 ASP A C 1
ATOM 652 O O . ASP A 1 82 ? -7.336 4.862 19.829 1.00 90.31 82 ASP A O 1
ATOM 656 N N . THR A 1 83 ? -7.140 3.520 18.035 1.00 90.56 83 THR A N 1
ATOM 657 C CA . THR A 1 83 ? -6.572 2.373 18.761 1.00 90.56 83 THR A CA 1
ATOM 658 C C . THR A 1 83 ? -5.046 2.371 18.770 1.00 90.56 83 THR A C 1
ATOM 660 O O . THR A 1 83 ? -4.444 1.759 19.648 1.00 90.56 83 THR A O 1
ATOM 663 N N . LEU A 1 84 ? -4.410 3.057 17.810 1.00 92.94 84 LEU A N 1
ATOM 664 C CA . LEU A 1 84 ? -2.976 2.946 17.507 1.00 92.94 84 LEU A CA 1
ATOM 665 C C . LEU A 1 84 ? -2.538 1.511 17.171 1.00 92.94 84 LEU A C 1
ATOM 667 O O . LEU A 1 84 ? -1.344 1.207 17.196 1.00 92.94 84 LEU A O 1
ATOM 671 N N . GLU A 1 85 ? -3.491 0.641 16.835 1.00 93.06 85 GLU A N 1
ATOM 672 C CA . GLU A 1 85 ? -3.217 -0.729 16.424 1.00 93.06 85 GLU A CA 1
ATOM 673 C C . GLU A 1 85 ? -2.704 -0.769 14.990 1.00 93.06 85 GLU A C 1
ATOM 675 O O . GLU A 1 85 ? -3.126 0.004 14.123 1.00 93.06 85 GLU A O 1
ATOM 680 N N . TYR A 1 86 ? -1.761 -1.678 14.775 1.00 93.88 86 TYR A N 1
ATOM 681 C CA . TYR A 1 86 ? -1.129 -1.941 13.496 1.00 93.88 86 TYR A CA 1
ATOM 682 C C . TYR A 1 86 ? -1.783 -3.166 12.865 1.00 93.88 86 TYR A C 1
ATOM 684 O O . TYR A 1 86 ? -1.877 -4.201 13.518 1.00 93.88 86 TYR A O 1
ATOM 692 N N . TYR A 1 87 ? -2.180 -3.038 11.602 1.00 94.62 87 TYR A N 1
ATOM 693 C CA . TYR A 1 87 ? -2.826 -4.103 10.841 1.00 94.62 87 TYR A CA 1
ATOM 694 C C . TYR A 1 87 ? -2.085 -4.341 9.533 1.00 94.62 87 TYR A C 1
ATOM 696 O O . TYR A 1 87 ? -1.660 -3.388 8.861 1.00 94.62 87 TYR A O 1
ATOM 704 N N . GLU A 1 88 ? -1.986 -5.606 9.139 1.00 93.75 88 GLU A N 1
ATOM 705 C CA . GLU A 1 88 ? -1.433 -6.009 7.851 1.00 93.75 88 GLU A CA 1
ATOM 706 C C . GLU A 1 88 ? -2.511 -6.510 6.891 1.00 93.75 88 GLU A C 1
ATOM 708 O O . GLU A 1 88 ? -3.518 -7.117 7.265 1.00 93.75 88 GLU A O 1
ATOM 713 N N . TYR A 1 89 ? -2.283 -6.258 5.605 1.00 93.69 89 TYR A N 1
ATOM 714 C CA . TYR A 1 89 ? -3.158 -6.735 4.548 1.00 93.69 89 TYR A CA 1
ATOM 715 C C . TYR A 1 89 ? -2.363 -7.170 3.323 1.00 93.69 89 TYR A C 1
ATOM 717 O O . TYR A 1 89 ? -1.289 -6.648 3.006 1.00 93.69 89 TYR A O 1
ATOM 725 N N . GLU A 1 90 ? -2.950 -8.095 2.579 1.00 92.75 90 GLU A N 1
ATOM 726 C CA . GLU A 1 90 ? -2.477 -8.512 1.269 1.00 92.75 90 GLU A CA 1
ATOM 727 C C . GLU A 1 90 ? -3.525 -8.232 0.194 1.00 92.75 90 GLU A C 1
ATOM 729 O O . GLU A 1 90 ? -4.723 -8.139 0.448 1.00 92.75 90 GLU A O 1
ATOM 734 N N . LEU A 1 91 ? -3.060 -8.092 -1.041 1.00 91.19 91 LEU A N 1
ATOM 735 C CA . LEU A 1 91 ? -3.883 -7.895 -2.217 1.00 91.19 91 LEU A CA 1
ATOM 736 C C . LEU A 1 91 ? -3.763 -9.084 -3.149 1.00 91.19 91 LEU A C 1
ATOM 738 O O . LEU A 1 91 ? -2.754 -9.284 -3.830 1.00 91.19 91 LEU A O 1
ATOM 742 N N . HIS A 1 92 ? -4.867 -9.811 -3.257 1.00 88.38 92 HIS A N 1
ATOM 743 C CA . HIS A 1 92 ? -4.999 -10.968 -4.127 1.00 88.38 92 HIS A CA 1
ATOM 744 C C . HIS A 1 92 ? -6.020 -10.645 -5.211 1.00 88.38 92 HIS A C 1
ATOM 746 O O . HIS A 1 92 ? -7.200 -10.439 -4.936 1.00 88.38 92 HIS A O 1
ATOM 752 N N . ASN A 1 93 ? -5.570 -10.562 -6.467 1.00 84.75 93 ASN A N 1
ATOM 753 C CA . ASN A 1 93 ? -6.427 -10.244 -7.620 1.00 84.75 93 ASN A CA 1
ATOM 754 C C . ASN A 1 93 ? -7.263 -8.956 -7.446 1.00 84.75 93 ASN A C 1
ATOM 756 O O . ASN A 1 93 ? -8.422 -8.900 -7.853 1.00 84.75 93 ASN A O 1
ATOM 760 N N . GLY A 1 94 ? -6.676 -7.925 -6.827 1.00 83.94 94 GLY A N 1
ATOM 761 C CA . GLY A 1 94 ? -7.333 -6.632 -6.603 1.00 83.94 94 GLY A CA 1
ATOM 762 C C . GLY A 1 94 ? -8.323 -6.609 -5.436 1.00 83.94 94 GLY A C 1
ATOM 763 O O . GLY A 1 94 ? -9.051 -5.633 -5.292 1.00 83.94 94 GLY A O 1
ATOM 764 N N . LYS A 1 95 ? -8.360 -7.661 -4.611 1.00 89.31 95 LYS A N 1
ATOM 765 C CA . LYS A 1 95 ? -9.160 -7.718 -3.384 1.00 89.31 95 LYS A CA 1
ATOM 766 C C . LYS A 1 95 ? -8.264 -7.686 -2.155 1.00 89.31 95 LYS A C 1
ATOM 768 O O . LYS A 1 95 ? -7.195 -8.294 -2.177 1.00 89.31 95 LYS A O 1
ATOM 773 N N . VAL A 1 96 ? -8.734 -7.014 -1.108 1.00 92.69 96 VAL A N 1
ATOM 774 C CA . VAL A 1 96 ? -8.096 -7.004 0.212 1.00 92.69 96 VAL A CA 1
ATOM 775 C C . VAL A 1 96 ? -8.311 -8.347 0.894 1.00 92.69 96 VAL A C 1
ATOM 777 O O . VAL A 1 96 ? -9.430 -8.853 0.959 1.00 92.69 96 VAL A O 1
ATOM 780 N N . PHE A 1 97 ? -7.215 -8.920 1.373 1.00 92.62 97 PHE A N 1
ATOM 781 C CA . PHE A 1 97 ? -7.175 -10.042 2.289 1.00 92.62 97 PHE A CA 1
ATOM 782 C C . PHE A 1 97 ? -6.564 -9.540 3.595 1.00 92.62 97 PHE A C 1
ATOM 784 O O . PHE A 1 97 ? -5.424 -9.077 3.615 1.00 92.62 97 PHE A O 1
ATOM 791 N N . GLU A 1 98 ? -7.349 -9.581 4.660 1.00 92.00 98 GLU A N 1
ATOM 792 C CA . GLU A 1 98 ? -6.942 -9.124 5.985 1.00 92.00 98 GLU A CA 1
ATOM 793 C C . GLU A 1 98 ? -6.094 -10.216 6.640 1.00 92.00 98 GLU A C 1
ATOM 795 O O . GLU A 1 98 ? -6.511 -11.374 6.688 1.00 92.00 98 GLU A O 1
ATOM 800 N N . LEU A 1 99 ? -4.879 -9.872 7.075 1.00 89.12 99 LEU A N 1
ATOM 801 C CA . LEU A 1 99 ? -4.048 -10.799 7.851 1.00 89.12 99 LEU A CA 1
ATOM 802 C C . LEU A 1 99 ? -4.399 -10.745 9.341 1.00 89.12 99 LEU A C 1
ATOM 804 O O . LEU A 1 99 ? -4.276 -11.754 10.032 1.00 89.12 99 LEU A O 1
ATOM 808 N N . ASP A 1 100 ? -4.890 -9.590 9.784 1.00 88.25 100 ASP A N 1
ATOM 809 C CA . ASP A 1 100 ? -5.436 -9.332 11.109 1.00 88.25 100 ASP A CA 1
ATOM 810 C C . ASP A 1 100 ? -6.910 -8.935 10.959 1.00 88.25 100 ASP A C 1
ATOM 812 O O . ASP A 1 100 ? -7.227 -8.129 10.085 1.00 88.25 100 ASP A O 1
ATOM 816 N N . ASP A 1 101 ? -7.809 -9.463 11.796 1.00 88.50 101 ASP A N 1
ATOM 817 C CA . ASP A 1 101 ? -9.233 -9.104 11.745 1.00 88.50 101 ASP A CA 1
ATOM 818 C C . ASP A 1 101 ? -9.416 -7.615 12.072 1.00 88.50 101 ASP A C 1
ATOM 820 O O . ASP A 1 101 ? -9.256 -7.185 13.218 1.00 88.50 101 ASP A O 1
ATOM 824 N N . ILE A 1 102 ? -9.770 -6.816 11.063 1.00 88.56 102 ILE A N 1
ATOM 825 C CA . ILE A 1 102 ? -10.019 -5.386 11.251 1.00 88.56 102 ILE A CA 1
ATOM 826 C C . ILE A 1 102 ? -11.454 -5.234 11.775 1.00 88.56 102 ILE A C 1
ATOM 828 O O . ILE A 1 102 ? -12.387 -5.661 11.078 1.00 88.56 102 ILE A O 1
ATOM 832 N N . PRO A 1 103 ? -11.673 -4.623 12.953 1.00 88.12 103 PRO A N 1
ATOM 833 C CA . PRO A 1 103 ? -13.017 -4.430 13.490 1.00 88.12 103 PRO A CA 1
ATOM 834 C C . PRO A 1 103 ? -13.873 -3.552 12.566 1.00 88.12 103 PRO A C 1
ATOM 836 O O . PRO A 1 103 ? -13.353 -2.851 11.704 1.00 88.12 103 PRO A O 1
ATOM 839 N N . GLU A 1 104 ? -15.194 -3.602 12.725 1.00 88.50 104 GLU A N 1
ATOM 840 C CA . GLU A 1 104 ? -16.085 -2.571 12.176 1.00 88.50 104 GLU A CA 1
ATOM 841 C C . GLU A 1 104 ? -16.127 -1.379 13.142 1.00 88.50 104 GLU A C 1
ATOM 843 O O . GLU A 1 104 ? -15.975 -1.563 14.355 1.00 88.50 104 GLU A O 1
ATOM 848 N N . LYS A 1 105 ? -16.302 -0.165 12.606 1.00 83.31 105 LYS A N 1
ATOM 849 C CA . LYS A 1 105 ? -16.367 1.059 13.416 1.00 83.31 105 LYS A CA 1
ATOM 850 C C . LYS A 1 105 ? -17.694 1.212 14.161 1.00 83.31 105 LYS A C 1
ATOM 852 O O . LYS A 1 105 ? -18.753 0.948 13.549 1.00 83.31 105 LYS A O 1
#

Secondary structure (DSSP, 8-state):
--HHHHHHHHHHHHHHHHHHHHHHHHHHHH--HHHHHHHHHHHHHHHHHTT--GGGEEEEEEEEESS-TTS-EEEEEEEETTT--EEEEEEETTEEEESS-PPP-

Organism: NCBI:txid1441095

Foldseek 3Di:
DPPVVVVVVVVVVVVVVVVVVVVVVCCQPVNDVVLFVLQQVLVQVVVVVLVDHPVQWPDWTWDFHQPDPPGTWGWTWTAGPVPRDIWTWTADPSDIDTPDDDHRD

Radius of gyration: 20.52 Å; chains: 1; bounding box: 49×29×60 Å

pLDDT: mean 86.01, std 10.03, range [56.97, 96.06]

Sequence (105 aa):
MKRTSKYLILLLLIIFSVRGFILSIEYEFHGNPKKIKESEEIMISHLDSKGYGRGDILAIKGIYNFTAPGGRKYGGSFVLKDTLEYYEYELHNGKVFELDDIPEK